Protein AF-A0A9Q4IP01-F1 (afdb_monomer_lite)

Sequence (142 aa):
MNIYLQKDSVEIGSTDRNGEFMFSRDQITISDTIVFSHVGYFPLKCTLSELQHLGYKVVLHEHPQLLHEVVVSGERPPFFLEWTSLSPLPKPLYSFGGFLHAGKIYVVAGDETLVRMVTDKHRRSTSLLSFTMTACMRWEEL

InterPro domains:
  IPR015915 Kelch-type beta-propeller [SSF117281] (82-133)

Radius of gyration: 25.12 Å; chains: 1; bounding box: 56×41×65 Å

pLDDT: mean 76.69, std 18.14, range [33.5, 96.12]

Foldseek 3Di:
DWKAWPPPRHTQWDADPVQEIDGDPVVADQPIWMWDDDPQWDIDIDGPVVCVVVVVKDKTWGDDDPDDPPPPDDDDDDPPDDDDDDDDDPDDADPWDWDDDPNDIDIDGDDDPPQPDDDDPDDDDDRDPIDMRMHGYDDDDD

Secondary structure (DSSP, 8-state):
-EEEETTT--EEEE--TTSEE---GGG--TTPEEEEE-TTBPPEEEEHHHHHHTTTEEEEEB----PPP---------------PPPPPSS---S-EEEEETTEEEEE------------TTS--------EEEEEEPPPP-

Organism: Bacteroides fragilis (NCBI:txid817)

Structure (mmCIF, N/CA/C/O backbone):
data_AF-A0A9Q4IP01-F1
#
_entry.id   AF-A0A9Q4IP01-F1
#
loop_
_atom_site.group_PDB
_atom_site.id
_atom_site.type_symbol
_atom_site.label_atom_id
_atom_site.label_alt_id
_atom_site.label_comp_id
_atom_site.label_asym_id
_atom_site.label_entity_id
_atom_site.label_seq_id
_atom_site.pdbx_PDB_ins_code
_atom_site.Cartn_x
_atom_site.Cartn_y
_atom_site.Cartn_z
_atom_site.occupancy
_atom_site.B_iso_or_equiv
_atom_site.auth_seq_id
_atom_site.auth_comp_id
_atom_site.auth_asym_id
_atom_site.auth_atom_id
_atom_site.pdbx_PDB_model_num
ATOM 1 N N . MET A 1 1 ? -0.725 -7.839 8.598 1.00 89.56 1 MET A N 1
ATOM 2 C CA . MET A 1 1 ? -1.408 -6.608 9.046 1.00 89.56 1 MET A CA 1
ATOM 3 C C . MET A 1 1 ? -1.324 -6.557 10.555 1.00 89.56 1 MET A C 1
ATOM 5 O O . MET A 1 1 ? -1.556 -7.585 11.179 1.00 89.56 1 MET A O 1
ATOM 9 N N . ASN A 1 2 ? -0.994 -5.398 11.112 1.00 93.44 2 ASN A N 1
ATOM 10 C CA . ASN A 1 2 ? -0.902 -5.191 12.555 1.00 93.44 2 ASN A CA 1
ATOM 11 C C . ASN A 1 2 ? -2.204 -4.572 13.061 1.00 93.44 2 ASN A C 1
ATOM 13 O O . ASN A 1 2 ? -2.825 -3.776 12.349 1.00 93.44 2 ASN A O 1
ATOM 17 N N . ILE A 1 3 ? -2.604 -4.942 14.276 1.00 94.25 3 ILE A N 1
ATOM 18 C CA . ILE A 1 3 ? -3.863 -4.529 14.891 1.00 94.25 3 ILE A CA 1
ATOM 19 C C . ILE A 1 3 ? -3.568 -4.019 16.299 1.00 94.25 3 ILE A C 1
ATOM 21 O O . ILE A 1 3 ? -3.014 -4.741 17.128 1.00 94.25 3 ILE A O 1
ATOM 25 N N . TYR A 1 4 ? -3.930 -2.771 16.578 1.00 94.19 4 TYR A N 1
ATOM 26 C CA . TYR A 1 4 ? -3.630 -2.129 17.858 1.00 94.19 4 TYR A CA 1
ATOM 27 C C . TYR A 1 4 ? -4.695 -1.112 18.257 1.00 94.19 4 TYR A C 1
ATOM 29 O O . TYR A 1 4 ? -5.474 -0.638 17.427 1.00 94.19 4 TYR A O 1
ATOM 37 N N . LEU A 1 5 ? -4.728 -0.757 19.539 1.00 93.31 5 LEU A N 1
ATOM 38 C CA . LEU A 1 5 ? -5.627 0.266 20.065 1.00 93.31 5 LEU A CA 1
ATOM 39 C C . LEU A 1 5 ? -5.038 1.665 19.886 1.00 93.31 5 LEU A C 1
ATOM 41 O O . LEU A 1 5 ? -3.868 1.909 20.164 1.00 93.31 5 LEU A O 1
ATOM 45 N N . GLN A 1 6 ? -5.854 2.629 19.458 1.00 93.00 6 GLN A N 1
ATOM 46 C CA . GLN A 1 6 ? -5.368 3.988 19.201 1.00 93.00 6 GLN A CA 1
ATOM 47 C C . GLN A 1 6 ? -4.915 4.729 20.473 1.00 93.00 6 GLN A C 1
ATOM 49 O O . GLN A 1 6 ? -4.040 5.587 20.388 1.00 93.00 6 GLN A O 1
ATOM 54 N N . LYS A 1 7 ? -5.523 4.442 21.631 1.00 88.88 7 LYS A N 1
ATOM 55 C CA . LYS A 1 7 ? -5.317 5.206 22.876 1.00 88.88 7 LYS A CA 1
ATOM 56 C C . LYS A 1 7 ? -3.900 5.076 23.447 1.00 88.88 7 LYS A C 1
ATOM 58 O O . LYS A 1 7 ? -3.362 6.046 23.965 1.00 88.88 7 LYS A O 1
ATOM 63 N N . ASP A 1 8 ? -3.315 3.889 23.339 1.00 87.25 8 ASP A N 1
ATOM 64 C CA . ASP A 1 8 ? -2.059 3.486 23.980 1.00 87.25 8 ASP A CA 1
ATOM 65 C C . ASP A 1 8 ? -1.118 2.743 23.020 1.00 87.25 8 ASP A C 1
ATOM 67 O O . ASP A 1 8 ? 0.002 2.405 23.393 1.00 87.25 8 ASP A O 1
ATOM 71 N N . SER A 1 9 ? -1.536 2.531 21.767 1.00 88.69 9 SER A N 1
ATOM 72 C CA . SER A 1 9 ? -0.806 1.734 20.774 1.00 88.69 9 SER A CA 1
ATOM 73 C C . SER A 1 9 ? -0.527 0.299 21.230 1.00 88.69 9 SER A C 1
ATOM 75 O O . SER A 1 9 ? 0.402 -0.329 20.726 1.00 88.69 9 SER A O 1
ATOM 77 N N . VAL A 1 10 ? -1.330 -0.230 22.163 1.00 90.06 10 VAL A N 1
ATOM 78 C CA . VAL A 1 10 ? -1.225 -1.623 22.602 1.00 90.06 10 VAL A CA 1
ATOM 79 C C . VAL A 1 10 ? -1.606 -2.531 21.443 1.00 90.06 10 VAL A C 1
ATOM 81 O O . VAL A 1 10 ? -2.701 -2.426 20.884 1.00 90.06 10 VAL A O 1
ATOM 84 N N . GLU A 1 11 ? -0.681 -3.413 21.075 1.00 89.69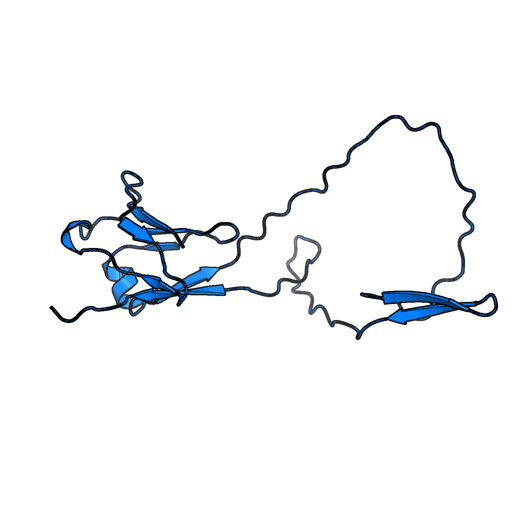 11 GLU A N 1
ATOM 85 C CA . GLU A 1 11 ? -0.913 -4.440 20.070 1.00 89.69 11 GLU A CA 1
ATOM 86 C C . GLU A 1 11 ? -1.871 -5.494 20.628 1.00 89.69 11 GLU A C 1
ATOM 88 O O . GLU A 1 11 ? -1.640 -6.064 21.693 1.00 89.69 11 GLU A O 1
ATOM 93 N N . ILE A 1 12 ? -2.954 -5.735 19.894 1.00 91.31 12 ILE A N 1
ATOM 94 C CA . ILE A 1 12 ? -4.000 -6.701 20.255 1.00 91.31 12 ILE A CA 1
ATOM 95 C C . ILE A 1 12 ? -4.016 -7.906 19.310 1.00 91.31 12 ILE A C 1
ATOM 97 O O . ILE A 1 12 ? -4.689 -8.897 19.583 1.00 91.31 12 ILE A O 1
ATOM 101 N N . GLY A 1 13 ? -3.275 -7.840 18.198 1.00 89.88 13 GLY A N 1
ATOM 102 C CA . GLY A 1 13 ? -3.102 -8.970 17.297 1.00 89.88 13 GLY A CA 1
ATOM 103 C C . GLY A 1 13 ? -2.479 -8.611 15.952 1.00 89.88 13 GLY A C 1
ATOM 104 O O . GLY A 1 13 ? -2.189 -7.456 15.637 1.00 89.88 13 GLY A O 1
ATOM 105 N N . SER A 1 14 ? -2.322 -9.635 15.121 1.00 91.62 14 SER A N 1
ATOM 106 C CA . SER A 1 14 ? -1.889 -9.513 13.732 1.00 91.62 14 SER A CA 1
ATOM 107 C C . SER A 1 14 ? -2.623 -10.529 12.856 1.00 91.62 14 SER A C 1
ATOM 109 O O . SER A 1 14 ? -3.207 -11.489 13.358 1.00 91.62 14 SER A O 1
ATOM 111 N N . THR A 1 15 ? -2.636 -10.297 11.544 1.00 91.50 15 THR A N 1
ATOM 112 C CA . THR A 1 15 ? -3.201 -11.260 10.586 1.00 91.50 15 THR A CA 1
ATOM 113 C C . THR A 1 15 ? -2.225 -12.382 10.266 1.00 91.50 15 THR A C 1
ATOM 115 O O . THR A 1 15 ? -1.040 -12.122 10.040 1.00 91.50 15 THR A O 1
ATOM 118 N N . ASP A 1 16 ? -2.743 -13.595 10.120 1.00 89.94 16 ASP A N 1
ATOM 119 C CA . ASP A 1 16 ? -1.988 -14.753 9.655 1.00 89.94 16 ASP A CA 1
ATOM 120 C C . ASP A 1 16 ? -1.740 -14.743 8.127 1.00 89.94 16 ASP A C 1
ATOM 122 O O . ASP A 1 16 ? -2.016 -13.768 7.420 1.00 89.94 16 ASP A O 1
ATOM 126 N N . ARG A 1 17 ? -1.189 -15.849 7.602 1.00 88.19 17 ARG A N 1
ATOM 127 C CA . ARG A 1 17 ? -0.874 -16.013 6.168 1.00 88.19 17 ARG A CA 1
ATOM 128 C C . ARG A 1 17 ? -2.113 -16.130 5.276 1.00 88.19 17 ARG A C 1
ATOM 130 O O . ARG A 1 17 ? -1.995 -15.927 4.073 1.00 88.19 17 ARG A O 1
ATOM 137 N N . ASN A 1 18 ? -3.260 -16.471 5.853 1.00 86.12 18 ASN A N 1
ATOM 138 C CA . ASN A 1 18 ? -4.537 -16.583 5.158 1.00 86.12 18 ASN A CA 1
ATOM 139 C C . ASN A 1 18 ? -5.315 -15.257 5.192 1.00 86.12 18 ASN A C 1
ATOM 141 O O . ASN A 1 18 ? -6.353 -15.148 4.547 1.00 86.12 18 ASN A O 1
ATOM 145 N N . GLY A 1 19 ? -4.804 -14.246 5.906 1.00 85.81 19 GLY A N 1
ATOM 146 C CA . GLY A 1 19 ? -5.491 -12.976 6.123 1.00 85.81 19 GLY A CA 1
ATOM 147 C C . GLY A 1 19 ? -6.496 -13.030 7.272 1.00 85.81 19 GLY A C 1
ATOM 148 O O . GLY A 1 19 ? -7.305 -12.119 7.410 1.00 85.81 19 GLY A O 1
ATOM 149 N N . GLU A 1 20 ? -6.453 -14.059 8.112 1.00 90.12 20 GLU A N 1
ATOM 150 C CA . GLU A 1 20 ? -7.348 -14.181 9.257 1.00 90.12 20 GLU A CA 1
ATOM 151 C C . GLU A 1 20 ? -6.749 -13.493 10.489 1.00 90.12 20 GLU A C 1
ATOM 153 O O . GLU A 1 20 ? -5.533 -13.514 10.694 1.00 90.12 20 GLU A O 1
ATOM 158 N N . PHE A 1 21 ? -7.585 -12.883 11.328 1.00 91.19 21 PHE A N 1
ATOM 159 C CA . PHE A 1 21 ? -7.171 -12.305 12.610 1.00 91.19 21 PHE A CA 1
ATOM 160 C C . PHE A 1 21 ? -8.128 -12.662 13.746 1.00 91.19 21 PHE A C 1
ATOM 162 O O . PHE A 1 21 ? -9.305 -12.952 13.535 1.00 91.19 21 PHE A O 1
ATOM 169 N N . MET A 1 22 ? -7.614 -12.600 14.974 1.00 88.31 22 MET A N 1
ATOM 170 C CA . MET A 1 22 ? -8.378 -12.815 16.198 1.00 88.31 22 MET A CA 1
ATOM 171 C C . MET A 1 22 ? -7.814 -11.935 17.315 1.00 88.31 22 MET A C 1
ATOM 173 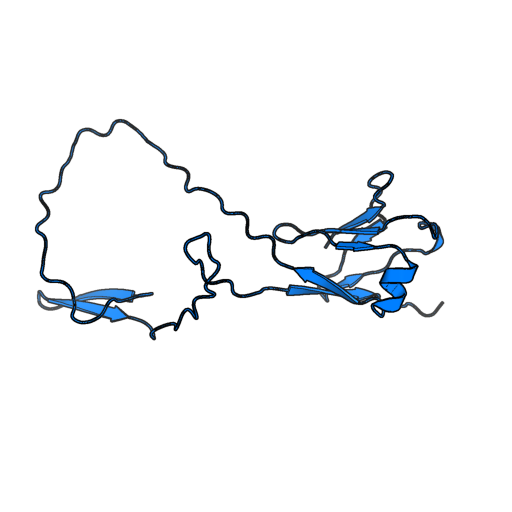O O . MET A 1 22 ? -6.602 -11.755 17.413 1.00 88.31 22 MET A O 1
ATOM 177 N N . PHE A 1 23 ? -8.692 -11.394 18.153 1.00 85.38 23 PHE A N 1
ATOM 178 C CA . PHE A 1 23 ? -8.333 -10.691 19.383 1.00 85.38 23 PHE A CA 1
ATOM 179 C C . PHE A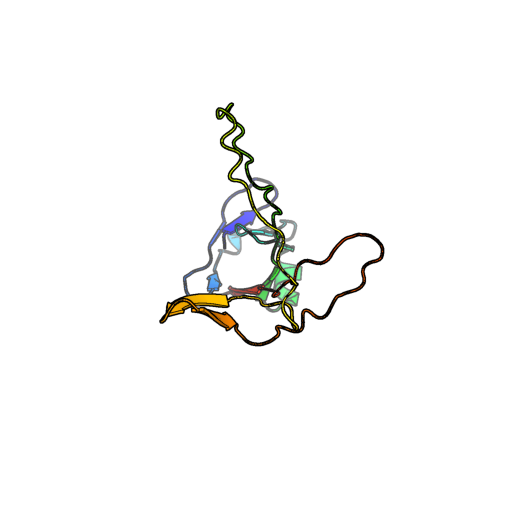 1 23 ? -9.428 -10.914 20.429 1.00 85.38 23 PHE A C 1
ATOM 181 O O . PHE A 1 23 ? -10.608 -11.049 20.090 1.00 85.38 23 PHE A O 1
ATOM 188 N N . SER A 1 24 ? -9.048 -10.964 21.704 1.00 81.44 24 SER A N 1
ATOM 189 C CA . SER A 1 24 ? -9.999 -11.189 22.795 1.00 81.44 24 SER A CA 1
ATOM 190 C C . SER A 1 24 ? -10.852 -9.947 23.032 1.00 81.44 24 SER A C 1
ATOM 192 O O . SER A 1 24 ? -10.334 -8.835 23.131 1.00 81.44 24 SER A O 1
ATOM 194 N N . ARG A 1 25 ? -12.169 -10.134 23.189 1.00 75.25 25 ARG A N 1
ATOM 195 C CA . ARG A 1 25 ? -13.105 -9.031 23.471 1.00 75.25 25 ARG A CA 1
ATOM 196 C C . ARG A 1 25 ? -12.761 -8.292 24.768 1.00 75.25 25 ARG A C 1
ATOM 198 O O . ARG A 1 25 ? -12.966 -7.088 24.841 1.00 75.25 25 ARG A O 1
ATOM 205 N N . ASP A 1 26 ? -12.174 -8.985 25.736 1.00 80.25 26 ASP A N 1
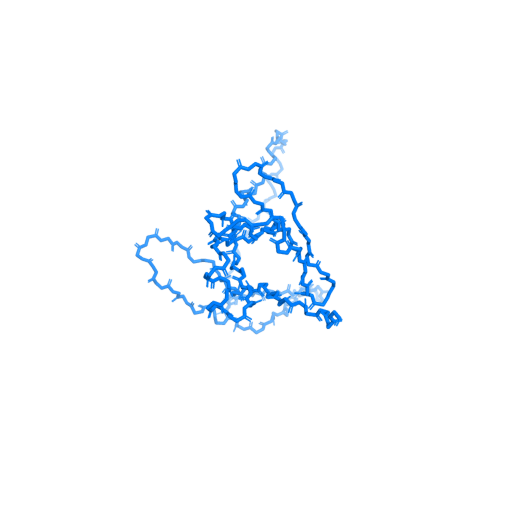ATOM 206 C CA . ASP A 1 26 ? -11.790 -8.423 27.037 1.00 80.25 26 ASP A CA 1
ATOM 207 C C . ASP A 1 26 ? -10.704 -7.341 26.935 1.00 80.25 26 ASP A C 1
ATOM 209 O O . ASP A 1 26 ? -10.523 -6.550 27.857 1.00 80.25 26 ASP A O 1
ATOM 213 N N . GLN A 1 27 ? -9.986 -7.284 25.809 1.00 76.38 27 GLN A N 1
ATOM 214 C CA . GLN A 1 27 ? -8.939 -6.293 25.560 1.00 76.38 27 GLN A CA 1
ATOM 215 C C . GLN A 1 27 ? -9.493 -4.974 25.001 1.00 76.38 27 GLN A C 1
ATOM 217 O O . GLN A 1 27 ? -8.746 -4.004 24.896 1.00 76.38 27 GLN A O 1
ATOM 222 N N . ILE A 1 28 ? -10.779 -4.920 24.626 1.00 83.19 28 ILE A N 1
ATOM 223 C CA . ILE A 1 28 ? -11.352 -3.813 23.851 1.00 83.19 28 ILE A CA 1
ATOM 224 C C . ILE A 1 28 ? -12.630 -3.299 24.503 1.00 83.19 28 ILE A C 1
ATOM 226 O O . ILE A 1 28 ? -13.608 -4.022 24.689 1.00 83.19 28 ILE A O 1
ATOM 230 N N . THR A 1 29 ? -12.656 -2.001 24.780 1.00 83.88 29 THR A N 1
ATOM 231 C CA . THR A 1 29 ? -13.860 -1.298 25.230 1.00 83.88 29 THR A CA 1
ATOM 232 C C . THR A 1 29 ? -14.669 -0.813 24.026 1.00 83.88 29 THR A C 1
ATOM 234 O O . THR A 1 29 ? -14.123 -0.538 22.964 1.00 83.88 29 THR A O 1
ATOM 237 N N . ILE A 1 30 ? -15.985 -0.641 24.178 1.00 79.38 30 ILE A N 1
ATOM 238 C CA . ILE A 1 30 ? -16.882 -0.192 23.091 1.00 79.38 30 ILE A CA 1
ATOM 239 C C . ILE A 1 30 ? -16.465 1.174 22.509 1.00 79.38 30 ILE A C 1
ATOM 241 O O . ILE A 1 30 ? -16.663 1.423 21.323 1.00 79.38 30 ILE A O 1
ATOM 245 N N . SER A 1 31 ? -15.875 2.046 23.330 1.00 84.19 31 SER A N 1
ATOM 246 C CA . SER A 1 31 ? -15.375 3.365 22.925 1.00 84.19 31 SER A CA 1
ATOM 247 C C . SER A 1 31 ? -13.969 3.345 22.322 1.00 84.19 31 SER A C 1
ATOM 249 O O . SER A 1 31 ? -13.481 4.396 21.912 1.00 84.19 31 SER A O 1
ATOM 251 N N . ASP A 1 32 ? -13.282 2.200 22.331 1.00 89.44 32 ASP A N 1
ATOM 252 C CA . ASP A 1 32 ? -11.920 2.115 21.821 1.00 89.44 32 ASP A CA 1
ATOM 253 C C . ASP A 1 32 ? -11.918 2.126 20.286 1.00 89.44 32 ASP A C 1
ATOM 255 O O . ASP A 1 32 ? -12.721 1.460 19.625 1.00 89.44 32 ASP A O 1
ATOM 259 N N . THR A 1 33 ? -10.965 2.862 19.716 1.00 94.19 33 THR A N 1
ATOM 260 C CA . THR A 1 33 ? -10.690 2.832 18.279 1.00 94.19 33 THR A CA 1
ATOM 261 C C . THR A 1 33 ? -9.619 1.790 17.989 1.00 94.19 33 THR A C 1
ATOM 263 O O . THR A 1 33 ? -8.483 1.907 18.458 1.00 94.19 33 THR A O 1
ATOM 266 N N . ILE A 1 34 ? -9.979 0.798 17.182 1.00 94.50 34 ILE A N 1
ATOM 267 C CA . ILE A 1 34 ? -9.088 -0.231 16.657 1.00 94.50 34 ILE A CA 1
ATOM 268 C C . ILE A 1 34 ? -8.422 0.316 15.397 1.00 94.50 34 ILE A C 1
ATOM 270 O O . ILE A 1 34 ? -9.081 0.906 14.535 1.00 94.50 34 ILE A O 1
ATOM 274 N N . VAL A 1 35 ? -7.113 0.121 15.283 1.00 96.06 35 VAL A N 1
ATOM 275 C CA . VAL A 1 35 ? -6.326 0.529 14.125 1.00 96.06 35 VAL A CA 1
ATOM 276 C C . VAL A 1 35 ? -5.745 -0.697 13.443 1.00 96.06 35 VAL A C 1
ATOM 278 O O . VAL A 1 35 ? -5.027 -1.483 14.055 1.00 96.06 35 VAL A O 1
ATOM 281 N N . PHE A 1 36 ? -6.028 -0.815 12.152 1.00 96.06 36 PHE A N 1
ATOM 282 C CA . PHE A 1 36 ? -5.478 -1.820 11.258 1.00 96.06 36 PHE A CA 1
ATOM 283 C C . PHE A 1 36 ? -4.439 -1.165 10.356 1.00 96.06 36 PHE A C 1
ATOM 285 O O . PHE A 1 36 ? -4.768 -0.241 9.609 1.00 96.06 36 PHE A O 1
ATOM 292 N N . SER A 1 37 ? -3.187 -1.620 10.412 1.00 94.44 37 SER A N 1
ATOM 293 C CA . SER A 1 37 ? -2.097 -1.017 9.642 1.00 94.44 37 SER A CA 1
ATOM 294 C C . SER A 1 37 ? -1.222 -2.041 8.927 1.00 94.44 37 SER A C 1
ATOM 296 O O . SER A 1 37 ? -1.037 -3.185 9.354 1.00 94.44 37 SER A O 1
ATOM 298 N N . HIS A 1 38 ? -0.671 -1.615 7.796 1.00 92.50 38 HIS A N 1
ATOM 299 C CA . HIS A 1 38 ? 0.336 -2.354 7.055 1.00 92.50 38 HIS A CA 1
ATOM 300 C C . HIS A 1 38 ? 1.184 -1.384 6.241 1.00 92.50 38 HIS A C 1
ATOM 302 O O . HIS A 1 38 ? 0.678 -0.384 5.731 1.00 92.50 38 HIS A O 1
ATOM 308 N N . VAL A 1 39 ? 2.475 -1.685 6.107 1.00 88.94 39 VAL A N 1
ATOM 309 C CA . VAL A 1 39 ? 3.397 -0.875 5.305 1.00 88.94 39 VAL A CA 1
ATOM 310 C C . VAL A 1 39 ? 2.891 -0.802 3.862 1.00 88.94 39 VAL A C 1
ATOM 312 O O . VAL A 1 39 ? 2.504 -1.818 3.286 1.00 88.94 39 VAL A O 1
ATOM 315 N N . GLY A 1 40 ? 2.871 0.404 3.294 1.00 86.19 40 GLY A N 1
ATOM 316 C CA . GLY A 1 40 ? 2.374 0.650 1.937 1.00 86.19 40 GLY A CA 1
ATOM 317 C C . GLY A 1 40 ? 0.852 0.780 1.812 1.00 86.19 40 GLY A C 1
ATOM 318 O O . GLY A 1 40 ? 0.362 0.901 0.698 1.00 86.19 40 GLY A O 1
ATOM 319 N N . TYR A 1 41 ? 0.096 0.787 2.916 1.00 91.00 41 TYR A N 1
ATOM 320 C CA . TYR A 1 41 ? -1.363 0.954 2.915 1.00 91.00 41 TYR A CA 1
ATOM 321 C C . TYR A 1 41 ? -1.806 2.060 3.879 1.00 91.00 41 TYR A C 1
ATOM 323 O O . TYR A 1 41 ? -1.152 2.328 4.889 1.00 91.00 41 TYR A O 1
ATOM 331 N N . PHE A 1 42 ? -2.941 2.698 3.586 1.00 92.69 42 PHE A N 1
ATOM 332 C CA . PHE A 1 42 ? -3.588 3.607 4.526 1.00 92.69 42 PHE A CA 1
ATOM 333 C C . PHE A 1 42 ? -4.156 2.809 5.706 1.00 92.69 42 PHE A C 1
ATOM 335 O O . PHE A 1 42 ? -4.831 1.800 5.482 1.00 92.69 42 PHE A O 1
ATOM 342 N N . PRO A 1 43 ? -3.922 3.241 6.957 1.00 94.44 43 PRO A N 1
ATOM 343 C CA . PRO A 1 43 ? -4.478 2.553 8.108 1.00 94.44 43 PRO A CA 1
ATOM 344 C C . PRO A 1 43 ? -5.996 2.745 8.171 1.00 94.44 43 PRO A C 1
ATOM 346 O O . PRO A 1 43 ? -6.490 3.866 8.023 1.00 94.44 43 PRO A O 1
ATOM 349 N N . LEU A 1 44 ? -6.730 1.668 8.449 1.00 95.25 44 LEU A N 1
ATOM 350 C CA . LEU A 1 44 ? -8.154 1.740 8.769 1.00 95.25 44 LEU A CA 1
ATOM 351 C C . LEU A 1 44 ? -8.310 1.953 10.273 1.00 95.25 44 LEU A C 1
ATOM 353 O O . LEU A 1 44 ? -7.697 1.248 11.073 1.00 95.25 44 LEU A O 1
ATOM 357 N N . LYS A 1 45 ? -9.150 2.916 10.648 1.00 96.12 45 LYS A N 1
ATOM 358 C CA . LYS A 1 45 ? -9.540 3.168 12.034 1.00 96.12 45 LYS A CA 1
ATOM 359 C C . LYS A 1 45 ? -11.032 2.933 12.162 1.00 96.12 45 LYS A C 1
ATOM 361 O O . LYS A 1 45 ? -11.790 3.520 11.394 1.00 96.12 45 LYS A O 1
ATOM 366 N N . CYS A 1 46 ? -11.435 2.101 13.109 1.00 93.62 46 CYS A N 1
ATOM 367 C CA . CYS A 1 46 ? -12.843 1.829 13.357 1.00 93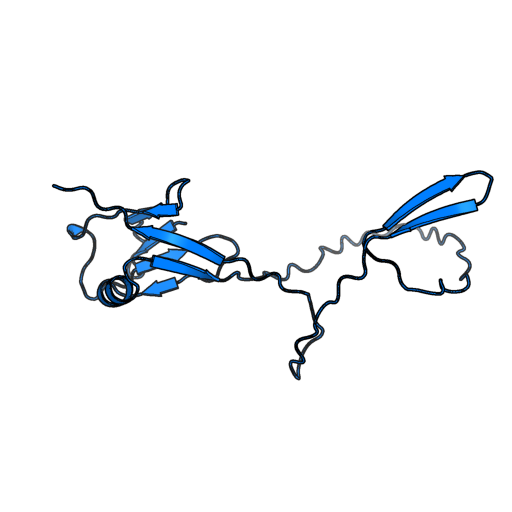.62 46 CYS A CA 1
ATOM 368 C C . CYS A 1 46 ? -13.086 1.401 14.806 1.00 93.62 46 CYS A C 1
ATOM 370 O O . CYS A 1 46 ? -12.204 0.866 15.475 1.00 93.62 46 CYS A O 1
ATOM 372 N N . THR A 1 47 ? -14.304 1.603 15.284 1.00 93.31 47 THR A N 1
ATOM 373 C CA . THR A 1 47 ? -14.794 1.030 16.542 1.00 93.31 47 THR A CA 1
ATOM 374 C C . THR A 1 47 ? -15.184 -0.439 16.359 1.00 93.31 47 THR A C 1
ATOM 376 O O . THR A 1 47 ? -15.351 -0.926 15.237 1.00 93.31 47 THR A O 1
ATOM 379 N N . LEU A 1 48 ? -15.401 -1.160 17.464 1.00 90.06 48 LEU A N 1
ATOM 380 C CA . LEU A 1 48 ? -15.900 -2.540 17.407 1.00 90.06 48 LEU A CA 1
ATOM 381 C C . LEU A 1 48 ? -17.276 -2.640 16.716 1.00 90.06 48 LEU A C 1
ATOM 383 O O . LEU A 1 48 ? -17.525 -3.602 15.991 1.00 90.06 48 LEU A O 1
ATOM 387 N N . SER A 1 49 ? -18.151 -1.644 16.901 1.00 90.88 49 SER A N 1
ATOM 388 C CA . SER A 1 49 ? -19.474 -1.608 16.256 1.00 90.88 49 SER A CA 1
ATOM 389 C C . SER A 1 49 ? -19.373 -1.426 14.741 1.00 90.88 49 SER A C 1
ATOM 391 O O . SER A 1 49 ? -20.125 -2.037 13.986 1.00 90.88 49 SER A O 1
ATOM 393 N N . GLU A 1 50 ? -18.447 -0.591 14.278 1.00 92.81 50 GLU A N 1
ATOM 394 C CA . GLU A 1 50 ? -18.219 -0.392 12.844 1.00 92.81 50 GLU A CA 1
ATOM 395 C C . GLU A 1 50 ? -17.625 -1.651 12.210 1.00 92.81 50 GLU A C 1
ATOM 397 O O . GLU A 1 50 ? -18.076 -2.078 11.149 1.00 92.81 50 GLU A O 1
ATOM 402 N N . LEU A 1 51 ? -16.684 -2.308 12.895 1.00 91.31 51 LEU A N 1
ATOM 403 C CA . LEU A 1 51 ? -16.124 -3.583 12.447 1.00 91.31 51 LEU A CA 1
ATOM 404 C C . LEU A 1 51 ? -17.205 -4.672 12.319 1.00 91.31 51 LEU A C 1
ATOM 406 O O . LEU A 1 51 ? -17.193 -5.449 11.364 1.00 91.31 51 LEU A O 1
ATOM 410 N N . GLN A 1 52 ? -18.178 -4.690 13.235 1.00 90.44 52 GLN A N 1
ATOM 411 C CA . GLN A 1 52 ? -19.358 -5.555 13.154 1.00 90.44 52 GLN A CA 1
ATOM 412 C C . GLN A 1 52 ? -20.220 -5.265 11.923 1.00 90.44 52 GLN A C 1
ATOM 414 O O . GLN A 1 52 ? -20.643 -6.195 11.239 1.00 90.44 52 GLN A O 1
ATOM 419 N N . HIS A 1 53 ? -20.471 -3.991 11.615 1.00 92.31 53 HIS A N 1
ATOM 420 C CA . HIS A 1 53 ? -21.230 -3.598 10.421 1.00 92.31 53 HIS A CA 1
ATOM 421 C C . HIS A 1 53 ? -20.513 -3.951 9.115 1.00 92.31 53 HIS A C 1
ATOM 423 O O . HIS A 1 53 ? -21.169 -4.240 8.117 1.00 92.31 53 HIS A O 1
ATOM 429 N N . LEU A 1 54 ? -19.181 -4.003 9.132 1.00 89.31 54 LEU A N 1
ATOM 430 C CA . LEU A 1 54 ? -18.367 -4.489 8.017 1.00 89.31 54 LEU A CA 1
ATOM 431 C C . LEU A 1 54 ? -18.353 -6.025 7.899 1.00 89.31 54 LEU A C 1
ATOM 433 O O . LEU A 1 54 ? -17.637 -6.567 7.058 1.00 89.31 54 LEU A O 1
ATOM 437 N N . GLY A 1 55 ? -19.103 -6.745 8.741 1.00 91.06 55 GLY A N 1
ATOM 438 C CA . GLY A 1 55 ? -19.090 -8.207 8.776 1.00 91.06 55 GLY A CA 1
ATOM 439 C C . GLY A 1 55 ? -17.725 -8.765 9.171 1.00 91.06 55 GLY A C 1
ATOM 440 O O . GLY A 1 55 ? -17.345 -9.831 8.700 1.00 91.06 55 GLY A O 1
ATOM 441 N N . TYR A 1 56 ? -16.970 -8.017 9.984 1.00 91.50 56 TYR A N 1
ATOM 442 C CA . TYR A 1 56 ? -15.603 -8.340 10.396 1.00 91.50 56 TYR A CA 1
ATOM 443 C C . TYR A 1 56 ? -14.599 -8.481 9.245 1.00 91.50 56 TYR A C 1
ATOM 445 O O . TYR A 1 56 ? -13.538 -9.087 9.401 1.00 91.50 56 TYR A O 1
ATOM 453 N N . LYS A 1 57 ? -14.915 -7.880 8.095 1.00 92.94 57 LYS A N 1
ATOM 454 C CA . LYS A 1 57 ? -14.039 -7.820 6.933 1.00 92.94 57 LYS A CA 1
ATOM 455 C C . LYS A 1 57 ? -13.356 -6.459 6.860 1.00 92.94 57 LYS A C 1
ATOM 457 O O . LYS A 1 57 ? -14.007 -5.426 6.731 1.00 92.94 57 LYS A O 1
ATOM 462 N N . VAL A 1 58 ? -12.031 -6.468 6.891 1.00 93.50 58 VAL A N 1
ATOM 463 C CA . VAL A 1 58 ? -11.192 -5.271 6.791 1.00 93.50 58 VAL A CA 1
ATOM 464 C C . VAL A 1 58 ? -10.554 -5.235 5.413 1.00 93.50 58 VAL A C 1
ATOM 466 O O . VAL A 1 58 ? -9.972 -6.224 4.974 1.00 93.50 58 VAL A O 1
ATOM 469 N N . VAL A 1 59 ? -10.651 -4.095 4.731 1.00 92.25 59 VAL A N 1
ATOM 470 C CA . VAL A 1 59 ? -9.977 -3.853 3.453 1.00 92.25 59 VAL A CA 1
ATOM 471 C C . VAL A 1 59 ? -9.128 -2.597 3.589 1.00 92.25 59 VAL A C 1
ATOM 473 O O . VAL A 1 59 ? -9.651 -1.528 3.899 1.00 92.25 59 VAL A O 1
ATOM 476 N N . LEU A 1 60 ? -7.821 -2.727 3.369 1.00 91.50 60 LEU A N 1
ATOM 477 C CA . LEU A 1 60 ? -6.906 -1.593 3.311 1.00 91.50 60 LEU A CA 1
ATOM 478 C C . LEU A 1 60 ? -6.629 -1.211 1.860 1.00 91.50 60 LEU A C 1
ATOM 480 O O . LEU A 1 60 ? -6.466 -2.073 0.990 1.00 91.50 60 LEU A O 1
ATOM 484 N N . HIS A 1 61 ? -6.523 0.093 1.627 1.00 88.12 61 HIS A N 1
ATOM 485 C CA . HIS A 1 61 ? -6.192 0.667 0.328 1.00 88.12 61 HIS A CA 1
ATOM 486 C C . HIS A 1 61 ? -4.736 1.106 0.295 1.00 88.12 61 HIS A C 1
ATOM 488 O O . HIS A 1 61 ? -4.217 1.632 1.281 1.00 88.12 61 HIS A O 1
ATOM 494 N N . GLU A 1 62 ? -4.084 0.874 -0.838 1.00 84.94 62 GLU A N 1
ATOM 495 C CA . GLU A 1 62 ? -2.688 1.229 -1.043 1.00 84.94 62 GLU A CA 1
ATOM 496 C C . GLU A 1 62 ? -2.436 2.721 -0.774 1.00 84.94 62 GLU A C 1
ATOM 498 O O . GLU A 1 62 ? -3.198 3.597 -1.191 1.00 84.94 62 GLU A O 1
ATOM 503 N N . HIS A 1 63 ? -1.346 2.999 -0.063 1.00 85.00 63 HIS A N 1
ATOM 504 C CA . HIS A 1 63 ? -0.805 4.331 0.148 1.00 85.00 63 HIS A CA 1
ATOM 505 C C . HIS A 1 63 ? 0.483 4.458 -0.674 1.00 85.00 63 HIS A C 1
ATOM 507 O O . HIS A 1 63 ? 1.565 4.162 -0.153 1.00 85.00 63 HIS A O 1
ATOM 513 N N . PRO A 1 64 ? 0.392 4.867 -1.954 1.00 73.69 64 PRO A N 1
ATOM 514 C CA . PRO A 1 64 ? 1.559 4.992 -2.813 1.00 73.69 64 PRO A CA 1
ATOM 515 C C . PRO A 1 64 ? 2.477 6.086 -2.262 1.00 73.69 64 PRO A C 1
ATOM 517 O O . PRO A 1 64 ? 2.199 7.282 -2.371 1.00 73.69 64 PRO A O 1
ATOM 520 N N . GLN A 1 65 ? 3.582 5.675 -1.646 1.00 65.94 65 GLN A N 1
ATOM 521 C CA . GLN A 1 65 ? 4.629 6.592 -1.218 1.00 65.94 65 GLN A CA 1
ATOM 522 C C . GLN A 1 65 ? 5.497 6.910 -2.428 1.00 65.94 65 GLN A C 1
ATOM 524 O O . GLN A 1 65 ? 6.279 6.081 -2.892 1.00 65.94 65 GLN A O 1
ATOM 529 N N . LEU A 1 66 ? 5.340 8.122 -2.955 1.00 65.06 66 LEU A N 1
ATOM 530 C CA . LEU A 1 66 ? 6.142 8.614 -4.067 1.00 65.06 66 LEU A CA 1
ATOM 531 C C . LEU A 1 66 ? 7.541 8.972 -3.544 1.00 65.06 66 LEU A C 1
ATOM 533 O O . LEU A 1 66 ? 7.842 10.121 -3.211 1.00 65.06 66 LEU A O 1
ATOM 537 N N . LEU A 1 67 ? 8.381 7.950 -3.397 1.00 64.69 67 LEU A N 1
ATOM 538 C CA . LEU A 1 67 ? 9.788 8.120 -3.067 1.00 64.69 67 LEU A CA 1
ATOM 539 C C . LEU A 1 67 ? 10.455 8.811 -4.253 1.00 64.69 67 LEU A C 1
ATOM 541 O O . LEU A 1 67 ? 10.452 8.298 -5.371 1.00 64.69 67 LEU A O 1
ATOM 545 N N . HIS A 1 68 ? 10.979 10.010 -4.014 1.00 52.88 68 HIS A N 1
ATOM 546 C CA . HIS A 1 68 ? 11.778 10.691 -5.019 1.00 52.88 68 HIS A CA 1
ATOM 547 C C . HIS A 1 68 ? 13.048 9.871 -5.230 1.00 52.88 68 HIS A C 1
ATOM 549 O O . HIS A 1 68 ? 13.663 9.422 -4.260 1.00 52.88 68 HIS A O 1
ATOM 555 N N . GLU A 1 69 ? 13.416 9.661 -6.492 1.00 62.59 69 GLU A N 1
ATOM 556 C CA . GLU A 1 69 ? 14.685 9.035 -6.843 1.00 62.59 69 GLU A CA 1
ATOM 557 C C . GLU A 1 69 ? 15.814 9.740 -6.084 1.00 62.59 69 GLU A C 1
ATOM 559 O O . GLU A 1 69 ? 15.922 10.970 -6.097 1.00 62.59 69 GLU A O 1
ATOM 564 N N . VAL A 1 70 ? 16.632 8.963 -5.373 1.00 66.38 70 VAL A N 1
ATOM 565 C CA . VAL A 1 70 ? 17.803 9.508 -4.691 1.00 66.38 70 VAL A CA 1
ATOM 566 C C . VAL A 1 70 ? 18.815 9.859 -5.772 1.00 66.38 70 VAL A C 1
ATOM 568 O O . VAL A 1 70 ? 19.533 8.999 -6.277 1.00 66.38 70 VAL A O 1
ATOM 571 N N . VAL A 1 71 ? 18.864 11.136 -6.142 1.00 62.97 71 VAL A N 1
ATOM 572 C CA . VAL A 1 71 ? 19.882 11.643 -7.058 1.00 62.97 71 VAL A CA 1
ATOM 573 C C . VAL A 1 71 ? 21.201 11.711 -6.295 1.00 62.97 71 VAL A C 1
ATOM 575 O O . VAL A 1 71 ? 21.473 12.660 -5.563 1.00 62.97 71 VAL A O 1
ATOM 578 N N . VAL A 1 72 ? 22.033 10.683 -6.454 1.00 63.28 72 VAL A N 1
ATOM 579 C CA . VAL A 1 72 ? 23.423 10.718 -5.992 1.00 63.28 72 VAL A CA 1
ATOM 580 C C . VAL A 1 72 ? 24.224 11.547 -6.994 1.00 63.28 72 VAL A C 1
ATOM 582 O O . VAL A 1 72 ? 24.669 11.045 -8.026 1.00 63.28 72 VAL A O 1
ATOM 585 N N . SER A 1 73 ? 24.392 12.838 -6.714 1.00 64.69 73 SER A N 1
ATOM 586 C CA . SER A 1 73 ? 25.279 13.709 -7.484 1.00 64.69 73 SER A CA 1
ATOM 587 C C . SER A 1 73 ? 26.703 13.637 -6.930 1.00 64.69 73 SER A C 1
ATOM 589 O O . SER A 1 73 ? 26.938 13.981 -5.773 1.00 64.69 73 SER A O 1
ATOM 591 N N . GLY A 1 74 ? 27.654 13.224 -7.765 1.00 64.81 74 GLY A N 1
ATOM 592 C CA . GLY A 1 74 ? 29.088 13.387 -7.529 1.00 64.81 74 GLY A CA 1
ATOM 593 C C . GLY A 1 74 ? 29.718 14.110 -8.715 1.00 64.81 74 GLY A C 1
ATOM 594 O O . GLY A 1 74 ? 29.255 13.944 -9.846 1.00 64.81 74 GLY A O 1
ATOM 595 N N . GLU A 1 75 ? 30.759 14.907 -8.475 1.00 64.56 75 GLU A N 1
ATOM 596 C CA . GLU A 1 75 ? 31.535 15.534 -9.548 1.00 64.56 75 GLU A CA 1
ATOM 597 C C . GLU A 1 75 ? 32.264 14.446 -10.346 1.00 64.56 75 GLU A C 1
ATOM 599 O O . GLU A 1 75 ? 33.314 13.939 -9.954 1.00 64.56 75 GLU A O 1
ATOM 604 N N . ARG A 1 76 ? 31.668 14.031 -11.466 1.00 56.56 76 ARG A N 1
ATOM 605 C CA . ARG A 1 76 ? 32.345 13.221 -12.478 1.00 56.56 76 ARG A CA 1
ATOM 606 C C . ARG A 1 76 ? 33.023 14.174 -13.462 1.00 56.56 76 ARG A C 1
ATOM 608 O O . ARG A 1 76 ? 32.367 15.121 -13.899 1.00 56.56 76 ARG A O 1
ATOM 615 N N . PRO A 1 77 ? 34.286 13.935 -13.860 1.00 64.12 77 PRO A N 1
ATOM 616 C CA . PRO A 1 77 ? 34.854 14.652 -14.993 1.00 64.12 77 PRO A CA 1
ATOM 617 C C . PRO A 1 77 ? 33.930 14.456 -16.208 1.00 64.12 77 PRO A C 1
ATOM 619 O O . PRO A 1 77 ? 33.412 13.349 -16.398 1.00 64.12 77 PRO A O 1
ATOM 622 N N . PRO A 1 78 ? 33.668 15.505 -17.004 1.00 60.19 78 PRO A N 1
ATOM 623 C CA . PRO A 1 78 ? 32.721 15.430 -18.103 1.00 60.19 78 PRO A CA 1
ATOM 624 C C . PRO A 1 78 ? 33.257 14.492 -19.185 1.00 60.19 78 PRO A C 1
ATOM 626 O O . PRO A 1 78 ? 34.053 14.890 -20.029 1.00 60.19 78 PRO A O 1
ATOM 629 N N . PHE A 1 79 ? 32.809 13.239 -19.189 1.00 63.66 79 PHE A N 1
ATOM 630 C CA . PHE A 1 79 ? 32.830 12.431 -20.399 1.00 63.66 79 PHE A CA 1
ATOM 631 C C . PHE A 1 79 ? 31.483 12.653 -21.089 1.00 63.66 79 PHE A C 1
ATOM 633 O O . PHE A 1 79 ? 30.503 11.944 -20.879 1.00 63.66 79 PHE A O 1
ATOM 640 N N . PHE A 1 80 ? 31.396 13.715 -21.882 1.00 63.06 80 PHE A N 1
ATOM 641 C CA . PHE A 1 80 ? 30.308 13.816 -22.841 1.00 63.06 80 PHE A CA 1
ATOM 642 C C . PHE A 1 80 ? 30.646 12.847 -23.968 1.00 63.06 80 PHE A C 1
ATOM 644 O O . PHE A 1 80 ? 31.499 13.129 -24.803 1.00 63.06 80 PHE A O 1
ATOM 651 N N . LEU A 1 81 ? 30.025 11.668 -23.956 1.00 67.06 81 LEU A N 1
ATOM 652 C CA . LEU A 1 81 ? 29.951 10.875 -25.174 1.00 67.06 81 LEU A CA 1
ATOM 653 C C . LEU A 1 81 ? 29.191 11.724 -26.191 1.00 67.06 81 LEU A C 1
ATOM 655 O O . LEU A 1 81 ? 28.071 12.167 -25.917 1.00 67.06 81 LEU A O 1
ATOM 659 N N . GLU A 1 82 ? 29.811 11.980 -27.338 1.00 76.12 82 GLU A N 1
ATOM 660 C CA . GLU A 1 82 ? 29.095 12.551 -28.467 1.00 76.12 82 GLU A CA 1
ATOM 661 C C . GLU A 1 82 ? 27.963 11.589 -28.824 1.00 76.12 82 GLU A C 1
ATOM 663 O O . GLU A 1 82 ? 28.185 10.425 -29.162 1.00 76.12 82 GLU A O 1
ATOM 668 N N . TRP A 1 83 ? 26.730 12.059 -28.687 1.00 78.12 83 TRP A N 1
ATOM 669 C CA . TRP A 1 83 ? 25.552 11.324 -29.107 1.00 78.12 83 TRP A CA 1
ATOM 670 C C . TRP A 1 83 ? 24.943 12.051 -30.294 1.00 78.12 83 TRP A C 1
ATOM 672 O O . TRP A 1 83 ? 24.940 13.281 -30.374 1.00 78.12 83 TRP A O 1
ATOM 682 N N . THR A 1 84 ? 24.419 11.281 -31.235 1.00 82.81 84 THR A N 1
ATOM 683 C CA . THR A 1 84 ? 23.689 11.822 -32.376 1.00 82.81 84 THR A CA 1
ATOM 684 C C . THR A 1 84 ? 22.219 11.494 -32.200 1.00 82.81 84 THR A C 1
ATOM 686 O O . THR A 1 84 ? 21.857 10.346 -31.943 1.00 82.81 84 THR A O 1
ATOM 689 N N . SER A 1 85 ? 21.363 12.503 -32.337 1.00 83.12 85 SER A N 1
ATOM 690 C CA . SER A 1 85 ? 19.922 12.283 -32.382 1.00 83.12 85 SER A CA 1
ATOM 691 C C . SER A 1 85 ? 19.559 11.552 -33.672 1.00 83.12 85 SER A C 1
ATOM 693 O O . SER A 1 85 ? 19.907 12.007 -34.762 1.00 83.12 85 SER A O 1
ATOM 695 N N . LEU A 1 86 ? 18.866 10.421 -33.552 1.00 84.69 86 LEU A N 1
ATOM 696 C CA . LEU A 1 86 ? 18.308 9.687 -34.686 1.00 84.69 86 LEU A CA 1
ATOM 697 C C . LEU A 1 86 ? 16.821 10.012 -34.850 1.00 84.69 86 LEU A C 1
ATOM 699 O O . LEU A 1 86 ? 16.173 10.539 -33.945 1.00 84.69 86 LEU A O 1
ATOM 703 N N . SER A 1 87 ? 16.266 9.671 -36.013 1.00 86.00 87 SER A N 1
ATOM 704 C CA . SER A 1 87 ? 14.825 9.767 -36.244 1.00 86.00 87 SER A CA 1
ATOM 705 C C . SER A 1 87 ? 14.050 8.926 -35.218 1.00 86.00 87 SER A C 1
ATOM 707 O O . SER A 1 87 ? 14.452 7.787 -34.955 1.00 86.00 87 SER A O 1
ATOM 709 N N . PRO A 1 88 ? 12.928 9.431 -34.679 1.00 82.56 88 PRO A N 1
ATOM 710 C CA . PRO A 1 88 ? 12.098 8.665 -33.758 1.00 82.56 88 PRO A CA 1
ATOM 711 C C . PRO A 1 88 ? 11.535 7.410 -34.436 1.00 82.56 88 PRO A C 1
ATOM 713 O O . PRO A 1 88 ? 11.325 7.379 -35.651 1.00 82.56 88 PRO A O 1
ATOM 716 N N . LEU A 1 89 ? 11.257 6.377 -33.640 1.00 82.81 89 LEU A N 1
ATOM 717 C CA . LEU A 1 89 ? 10.535 5.203 -34.125 1.00 82.81 89 LEU A CA 1
ATOM 718 C C . LEU A 1 89 ? 9.093 5.585 -34.509 1.00 82.81 89 LEU A C 1
ATOM 720 O O . LEU A 1 89 ? 8.514 6.472 -33.878 1.00 82.81 89 LEU A O 1
ATOM 724 N N . PRO A 1 90 ? 8.468 4.888 -35.479 1.00 83.06 90 PRO A N 1
ATOM 725 C CA . PRO A 1 90 ? 7.082 5.155 -35.878 1.00 83.06 90 PRO A CA 1
ATOM 726 C C . PRO A 1 90 ? 6.065 5.036 -34.735 1.00 83.06 90 PRO A C 1
ATOM 728 O O . PRO A 1 90 ? 4.992 5.632 -34.800 1.00 83.06 90 PRO A O 1
ATOM 731 N N . LYS A 1 91 ? 6.393 4.250 -33.703 1.00 80.31 91 LYS A N 1
ATOM 732 C CA . LYS A 1 91 ? 5.598 4.075 -32.489 1.00 80.31 91 LYS A CA 1
ATOM 733 C C . LYS A 1 91 ? 6.496 4.142 -31.249 1.00 80.31 91 LYS A C 1
ATOM 735 O O . LYS A 1 91 ? 7.597 3.585 -31.291 1.00 80.31 91 LYS A O 1
ATOM 740 N N . PRO A 1 92 ? 6.044 4.775 -30.153 1.00 76.25 92 PRO A N 1
ATOM 741 C CA . PRO A 1 92 ? 6.726 4.682 -28.868 1.00 76.25 92 PRO A CA 1
ATOM 742 C C . PRO A 1 92 ? 6.678 3.237 -28.356 1.00 76.25 92 PRO A C 1
ATOM 744 O O . PRO A 1 92 ? 5.666 2.556 -28.508 1.00 76.25 92 PRO A O 1
ATOM 747 N N . LEU A 1 93 ? 7.776 2.771 -27.763 1.00 78.12 93 LEU A N 1
ATOM 748 C CA . LEU A 1 93 ? 7.902 1.415 -27.230 1.00 78.12 93 LEU A CA 1
ATOM 749 C C . LEU A 1 93 ? 7.998 1.453 -25.701 1.00 78.12 93 LEU A C 1
ATOM 751 O O . LEU A 1 93 ? 8.695 2.300 -25.143 1.00 78.12 93 LEU A O 1
ATOM 755 N N . TYR A 1 94 ? 7.345 0.498 -25.042 1.00 75.88 94 TYR A N 1
ATOM 756 C CA . TYR A 1 94 ? 7.365 0.306 -23.590 1.00 75.88 94 TYR A CA 1
ATOM 757 C C . TYR A 1 94 ? 7.717 -1.151 -23.276 1.00 75.88 94 TYR A C 1
ATOM 759 O O . TYR A 1 94 ? 7.477 -2.032 -24.103 1.00 75.88 94 TYR A O 1
ATOM 767 N N . SER A 1 95 ? 8.306 -1.401 -22.102 1.00 76.69 95 SER A N 1
ATOM 768 C CA . SER A 1 95 ? 8.682 -2.753 -21.648 1.00 76.69 95 SER A CA 1
ATOM 769 C C . SER A 1 95 ? 9.416 -3.567 -22.725 1.00 76.69 95 SER A C 1
ATOM 771 O O . SER A 1 95 ? 9.041 -4.697 -23.030 1.00 76.69 95 SER A O 1
ATOM 773 N N . PHE A 1 96 ? 10.419 -2.957 -23.364 1.00 84.62 96 PHE A N 1
ATOM 774 C CA . PHE A 1 96 ? 11.094 -3.539 -24.520 1.00 84.62 96 PHE A CA 1
ATOM 775 C C . PHE A 1 96 ? 12.389 -4.268 -24.146 1.00 84.62 96 PHE A C 1
ATOM 777 O O . PHE A 1 96 ? 13.108 -3.872 -23.232 1.00 84.62 96 PHE A O 1
ATOM 784 N N . GLY A 1 97 ? 12.708 -5.311 -24.910 1.00 85.62 97 GLY A N 1
ATOM 785 C CA . GLY A 1 97 ? 14.024 -5.942 -24.959 1.00 85.62 97 GLY A CA 1
ATOM 786 C C . GLY A 1 97 ? 14.673 -5.694 -26.318 1.00 85.62 97 GLY A C 1
ATOM 787 O O . GLY A 1 97 ? 13.978 -5.585 -27.328 1.00 85.62 97 GLY A O 1
ATOM 788 N N . GLY A 1 98 ? 16.001 -5.598 -26.366 1.00 89.75 98 GLY A N 1
ATOM 789 C CA . GLY A 1 98 ? 16.719 -5.382 -27.620 1.00 89.75 98 GLY A CA 1
ATOM 790 C C . GLY A 1 98 ? 17.979 -6.226 -27.745 1.00 89.75 98 GLY A C 1
ATOM 791 O O . GLY A 1 98 ? 18.602 -6.577 -26.746 1.00 89.75 98 GLY A O 1
ATOM 792 N N . PHE A 1 99 ? 18.352 -6.549 -28.981 1.00 90.81 99 PHE A N 1
ATOM 793 C CA . PHE A 1 99 ? 19.593 -7.252 -29.292 1.00 90.81 99 PHE A CA 1
ATOM 794 C C . PHE A 1 99 ? 20.209 -6.757 -30.603 1.00 90.81 99 PHE A C 1
ATOM 796 O O . PHE A 1 99 ? 19.521 -6.251 -31.492 1.00 90.81 99 PHE A O 1
ATOM 803 N N . LEU A 1 100 ? 21.528 -6.910 -30.721 1.00 94.38 100 LEU A N 1
ATOM 804 C CA . LEU A 1 100 ? 22.276 -6.592 -31.933 1.00 94.38 100 LEU A CA 1
ATOM 805 C C . LEU A 1 100 ? 22.435 -7.859 -32.777 1.00 94.38 100 LEU A C 1
ATOM 807 O O . LEU A 1 100 ? 22.950 -8.866 -32.295 1.00 94.38 100 LEU A O 1
ATOM 811 N N . HIS A 1 101 ? 22.041 -7.806 -34.046 1.00 90.44 101 HIS A N 1
ATOM 812 C CA . HIS A 1 101 ? 22.281 -8.899 -34.982 1.00 90.44 101 HIS A CA 1
ATOM 813 C C . HIS A 1 101 ? 22.542 -8.369 -36.393 1.00 90.44 101 HIS A C 1
ATOM 815 O O . HIS A 1 101 ? 21.810 -7.515 -36.890 1.00 90.44 101 HIS A O 1
ATOM 821 N N . ALA A 1 102 ? 23.603 -8.864 -37.038 1.00 93.56 102 ALA A N 1
ATOM 822 C CA . ALA A 1 102 ? 23.999 -8.474 -38.396 1.00 93.56 102 ALA A CA 1
ATOM 823 C C . ALA A 1 102 ? 24.069 -6.943 -38.616 1.00 93.56 102 ALA A C 1
ATOM 825 O O . ALA A 1 102 ? 23.581 -6.422 -39.618 1.00 93.56 102 ALA A O 1
ATOM 826 N N . GLY A 1 103 ? 24.631 -6.210 -37.647 1.00 91.75 103 GLY A N 1
ATOM 827 C CA . GLY A 1 103 ? 24.768 -4.748 -37.713 1.00 91.75 103 GLY A CA 1
ATOM 828 C C . GLY A 1 103 ? 23.457 -3.969 -37.560 1.00 91.75 103 GLY A C 1
ATOM 829 O O . GLY A 1 103 ? 23.442 -2.761 -37.775 1.00 91.75 103 GLY A O 1
ATOM 830 N N . LYS A 1 104 ? 22.359 -4.636 -37.191 1.00 90.75 104 LYS A N 1
ATOM 831 C CA . LYS A 1 104 ? 21.052 -4.019 -36.947 1.00 90.75 104 LYS A CA 1
ATOM 832 C C . LYS A 1 104 ? 20.636 -4.206 -35.494 1.00 90.75 104 LYS A C 1
ATOM 834 O O . LYS A 1 104 ? 20.882 -5.255 -34.897 1.00 90.75 104 LYS A O 1
ATOM 839 N N . ILE A 1 105 ? 19.991 -3.182 -34.945 1.00 90.12 105 ILE A N 1
ATOM 840 C CA . ILE A 1 105 ? 19.369 -3.229 -33.623 1.00 90.12 105 ILE A CA 1
ATOM 841 C C . ILE A 1 105 ? 17.945 -3.750 -33.808 1.00 90.12 105 ILE A C 1
ATOM 843 O O . ILE A 1 105 ? 17.154 -3.152 -34.536 1.00 90.12 105 ILE A O 1
ATOM 847 N N . TYR A 1 106 ? 17.629 -4.859 -33.151 1.00 88.81 106 TYR A N 1
ATOM 848 C CA . TYR A 1 106 ? 16.280 -5.402 -33.073 1.00 88.81 106 TYR A CA 1
ATOM 849 C C . TYR A 1 106 ? 15.705 -5.057 -31.712 1.00 88.81 106 TYR A C 1
ATOM 851 O O . TYR A 1 106 ? 16.365 -5.260 -30.696 1.00 88.81 106 TYR A O 1
ATOM 859 N N . VAL A 1 107 ? 14.481 -4.539 -31.700 1.00 87.12 107 VAL A N 1
ATOM 860 C CA . VAL A 1 107 ? 13.763 -4.188 -30.476 1.00 87.12 107 VAL A CA 1
ATOM 861 C C . VAL A 1 107 ? 12.414 -4.890 -30.504 1.00 87.12 107 VAL A C 1
ATOM 863 O O . VAL A 1 107 ? 11.668 -4.760 -31.473 1.00 87.12 107 VAL A O 1
ATOM 866 N N . VAL A 1 108 ? 12.116 -5.643 -29.450 1.00 83.81 108 VAL A N 1
ATOM 867 C CA . VAL A 1 108 ? 10.829 -6.302 -29.228 1.00 83.81 108 VAL A CA 1
ATOM 868 C C . VAL A 1 108 ? 10.174 -5.618 -28.041 1.00 83.81 108 VAL A C 1
ATOM 870 O O . VAL A 1 108 ? 10.736 -5.610 -26.949 1.00 83.81 108 VAL A O 1
ATOM 873 N N . ALA A 1 109 ? 9.013 -5.014 -28.263 1.00 80.88 109 ALA A N 1
ATOM 874 C CA . ALA A 1 109 ? 8.234 -4.358 -27.223 1.00 80.88 109 ALA A CA 1
ATOM 875 C C . ALA A 1 109 ? 7.002 -5.188 -26.867 1.00 80.88 109 ALA A C 1
ATOM 877 O O . ALA A 1 109 ? 6.480 -5.917 -27.714 1.00 80.88 109 ALA A O 1
ATOM 878 N N . GLY A 1 110 ? 6.560 -5.058 -25.618 1.00 70.62 110 GLY A N 1
ATOM 879 C CA . GLY A 1 110 ? 5.280 -5.596 -25.179 1.00 70.62 110 GLY A CA 1
ATOM 880 C C . GLY A 1 110 ? 4.096 -4.830 -25.771 1.00 70.62 110 GLY A C 1
ATOM 881 O O . GLY A 1 110 ? 4.239 -3.843 -26.495 1.00 70.62 110 GLY A O 1
ATOM 882 N N . ASP A 1 111 ? 2.909 -5.309 -25.447 1.00 68.81 111 ASP A N 1
ATOM 883 C CA . ASP A 1 111 ? 1.624 -4.738 -25.807 1.00 68.81 111 ASP A CA 1
ATOM 884 C C . ASP A 1 111 ? 1.440 -3.315 -25.252 1.00 68.81 111 ASP A C 1
ATOM 886 O O . ASP A 1 111 ? 1.890 -2.973 -24.153 1.00 68.81 111 ASP A O 1
ATOM 890 N N . GLU A 1 112 ? 0.776 -2.469 -26.053 1.00 56.81 112 GLU A N 1
ATOM 891 C CA . GLU A 1 112 ? 0.372 -1.120 -25.657 1.00 56.81 112 GLU A CA 1
ATOM 892 C C . GLU A 1 112 ? -0.533 -1.237 -24.427 1.00 56.81 112 GLU A C 1
ATOM 894 O O . GLU A 1 112 ? -1.722 -1.548 -24.516 1.00 56.81 112 GLU A O 1
ATOM 899 N N . THR A 1 113 ? 0.026 -0.992 -23.247 1.00 50.22 113 THR A N 1
ATOM 900 C CA . THR A 1 113 ? -0.772 -0.877 -22.034 1.00 50.22 113 THR A CA 1
ATOM 901 C C . THR A 1 113 ? -1.522 0.447 -22.132 1.00 50.22 113 THR A C 1
ATOM 903 O O . THR A 1 113 ? -0.951 1.520 -21.946 1.00 50.22 113 THR A O 1
ATOM 906 N N . LEU A 1 114 ? -2.813 0.381 -22.474 1.00 45.34 114 LEU A N 1
ATOM 907 C CA . LEU A 1 114 ? -3.735 1.515 -22.414 1.00 45.34 114 LEU A CA 1
ATOM 908 C C . LEU A 1 114 ? -3.832 1.988 -20.960 1.00 45.34 114 LEU A C 1
ATOM 910 O O . LEU A 1 114 ? -4.684 1.547 -20.187 1.00 45.34 114 LEU A O 1
ATOM 914 N N . VAL A 1 115 ? -2.950 2.907 -20.573 1.00 47.66 115 VAL A N 1
ATOM 915 C CA . VAL A 1 115 ? -3.086 3.641 -19.319 1.00 47.66 115 VAL A CA 1
ATOM 916 C C . VAL A 1 115 ? -4.290 4.562 -19.487 1.00 47.66 115 VAL A C 1
ATOM 918 O O . VAL A 1 115 ? -4.199 5.640 -20.076 1.00 47.66 115 VAL A O 1
ATOM 921 N N . ARG A 1 116 ? -5.459 4.119 -19.013 1.00 37.22 116 ARG A N 1
ATOM 922 C CA . ARG A 1 116 ? -6.667 4.946 -18.982 1.00 37.22 116 ARG A CA 1
ATOM 923 C C . ARG A 1 116 ? -6.390 6.127 -18.053 1.00 37.22 116 ARG A C 1
ATOM 925 O O . ARG A 1 116 ? -6.368 5.972 -16.835 1.00 37.22 116 ARG A O 1
ATOM 932 N N . MET A 1 117 ? -6.129 7.297 -18.630 1.00 35.97 117 MET A N 1
ATOM 933 C CA . MET A 1 117 ? -5.860 8.501 -17.851 1.00 35.97 117 MET A CA 1
ATOM 934 C C . MET A 1 117 ? -7.126 8.907 -17.096 1.00 35.97 117 MET A C 1
ATOM 936 O O . MET A 1 117 ? -8.138 9.256 -17.703 1.00 35.97 117 MET A O 1
ATOM 940 N N . VAL A 1 118 ? -7.075 8.871 -15.766 1.00 40.53 118 VAL A N 1
ATOM 941 C CA . VAL A 1 118 ? -8.024 9.620 -14.941 1.00 40.53 118 VAL A CA 1
ATOM 942 C C . VAL A 1 118 ? -7.581 11.076 -15.018 1.00 40.53 118 VAL A C 1
ATOM 944 O O . VAL A 1 118 ? -6.526 11.441 -14.502 1.00 40.53 118 VAL A O 1
ATOM 947 N N . THR A 1 119 ? -8.348 11.902 -15.726 1.00 36.94 119 THR A N 1
ATOM 948 C CA . THR A 1 119 ? -8.169 13.355 -15.711 1.00 36.94 119 THR A CA 1
ATOM 949 C C . THR A 1 119 ? -8.565 13.883 -14.342 1.00 36.94 119 THR A C 1
ATOM 951 O O . THR A 1 119 ? -9.743 14.125 -14.086 1.00 36.94 119 THR A O 1
ATOM 954 N N . ASP A 1 120 ? -7.576 14.073 -13.477 1.00 42.44 120 ASP A N 1
ATOM 955 C CA . ASP A 1 120 ? -7.687 14.965 -12.332 1.00 42.44 120 ASP A CA 1
ATOM 956 C C . ASP A 1 120 ? -7.052 16.311 -12.703 1.00 42.44 120 ASP A C 1
ATOM 958 O O . ASP A 1 120 ? -5.997 16.370 -13.340 1.00 42.44 120 ASP A O 1
ATOM 962 N N . LYS A 1 121 ? -7.710 17.416 -12.348 1.00 39.88 121 LYS A N 1
ATOM 963 C CA . LYS A 1 121 ? -7.417 18.767 -12.861 1.00 39.88 121 LYS A CA 1
ATOM 964 C C . LYS A 1 121 ? -6.058 19.323 -12.406 1.00 39.88 121 LYS A C 1
ATOM 966 O O . LYS A 1 121 ? -5.738 20.452 -12.763 1.00 39.88 121 LYS A O 1
ATOM 971 N N . HIS A 1 122 ? -5.282 18.577 -11.613 1.00 44.44 122 HIS A N 1
ATOM 972 C CA . HIS A 1 122 ? -4.112 19.102 -10.908 1.00 44.44 122 HIS A CA 1
ATOM 973 C C . HIS A 1 122 ? -2.815 18.279 -10.944 1.00 44.44 122 HIS A C 1
ATOM 975 O O . HIS A 1 122 ? -1.843 18.769 -10.372 1.00 44.44 122 HIS A O 1
ATOM 981 N N . ARG A 1 123 ? -2.693 17.100 -11.585 1.00 38.44 123 ARG A N 1
ATOM 982 C CA . ARG A 1 123 ? -1.376 16.411 -11.621 1.00 38.44 123 ARG A CA 1
ATOM 983 C C . ARG A 1 123 ? -1.233 15.294 -12.663 1.00 38.44 123 ARG A C 1
ATOM 985 O O . ARG A 1 123 ? -2.180 14.576 -12.956 1.00 38.44 123 ARG A O 1
ATOM 992 N N . ARG A 1 124 ? -0.013 15.173 -13.213 1.00 37.75 124 ARG A N 1
ATOM 993 C CA . ARG A 1 124 ? 0.406 14.183 -14.225 1.00 37.75 124 ARG A CA 1
ATOM 994 C C . ARG A 1 124 ? 0.304 12.752 -13.683 1.00 37.75 124 ARG A C 1
ATOM 996 O O . ARG A 1 124 ? 0.780 12.471 -12.588 1.00 37.75 124 ARG A O 1
ATOM 1003 N N . SER A 1 125 ? -0.312 11.891 -14.491 1.00 33.50 125 SER A N 1
ATOM 1004 C CA . SER A 1 125 ? -0.741 10.526 -14.187 1.00 33.50 125 SER A CA 1
ATOM 1005 C C . SER A 1 125 ? 0.398 9.535 -13.936 1.00 33.50 125 SER A C 1
ATOM 1007 O O . SER A 1 125 ? 1.345 9.449 -14.713 1.00 33.50 125 SER A O 1
ATOM 1009 N N . THR A 1 126 ? 0.231 8.706 -12.906 1.00 37.53 126 THR A N 1
ATOM 1010 C CA . THR A 1 126 ? 0.879 7.395 -12.757 1.00 37.53 126 THR A CA 1
ATOM 1011 C C . THR A 1 126 ? -0.238 6.350 -12.747 1.00 37.53 126 THR A C 1
ATOM 1013 O O . THR A 1 126 ? -1.273 6.559 -12.114 1.00 37.53 126 THR A O 1
ATOM 1016 N N . SER A 1 127 ? -0.079 5.262 -13.498 1.00 39.34 127 SER A N 1
ATOM 1017 C CA . SER A 1 127 ? -1.017 4.136 -13.510 1.00 39.34 127 SER A CA 1
ATOM 1018 C C . SER A 1 127 ? -1.097 3.513 -12.115 1.00 39.34 127 SER A C 1
ATOM 1020 O O . SER A 1 127 ? -0.101 2.968 -11.644 1.00 39.34 127 SER A O 1
ATOM 1022 N N . LEU A 1 128 ? -2.257 3.573 -11.461 1.00 38.69 128 LEU A N 1
ATOM 1023 C CA . LEU A 1 128 ? -2.497 2.849 -10.213 1.00 38.69 128 LEU A CA 1
ATOM 1024 C C . LEU A 1 128 ? -3.235 1.548 -10.534 1.00 38.69 128 LEU A C 1
ATOM 1026 O O . LEU A 1 128 ? -4.434 1.551 -10.809 1.00 38.69 128 LEU A O 1
ATOM 1030 N N . LEU A 1 129 ? -2.506 0.432 -10.504 1.00 41.59 129 LEU A N 1
ATOM 1031 C CA . LEU A 1 129 ? -3.106 -0.848 -10.139 1.00 41.59 129 LEU A CA 1
ATOM 1032 C C . LEU A 1 129 ? -3.594 -0.673 -8.700 1.00 41.59 129 LEU A C 1
ATOM 1034 O O . LEU A 1 129 ? -2.793 -0.377 -7.825 1.00 41.59 129 LEU A O 1
ATOM 1038 N N . SER A 1 130 ? -4.898 -0.767 -8.450 1.00 42.84 130 SER A N 1
ATOM 1039 C CA . SER A 1 130 ? -5.402 -0.689 -7.081 1.00 42.84 130 SER A CA 1
ATOM 1040 C C . SER A 1 130 ? -5.183 -2.037 -6.405 1.00 42.84 130 SER A C 1
ATOM 1042 O O . SER A 1 130 ? -5.948 -2.975 -6.643 1.00 42.84 130 SER A O 1
ATOM 1044 N N . PHE A 1 131 ? -4.150 -2.149 -5.576 1.00 54.59 131 PHE A N 1
ATOM 1045 C CA . PHE A 1 131 ? -3.976 -3.309 -4.713 1.00 54.59 131 PHE A CA 1
ATOM 1046 C C . PHE A 1 131 ? -4.750 -3.094 -3.409 1.00 54.59 131 PHE A C 1
ATOM 1048 O O . PHE A 1 131 ? -4.641 -2.060 -2.749 1.00 54.59 131 PHE A O 1
ATOM 1055 N N . THR A 1 132 ? -5.581 -4.069 -3.050 1.00 73.25 132 THR A N 1
ATOM 1056 C CA . THR A 1 132 ? -6.321 -4.079 -1.785 1.00 73.25 132 THR A CA 1
ATOM 1057 C C . THR A 1 132 ? -5.864 -5.254 -0.949 1.00 73.25 132 THR A C 1
ATOM 1059 O O . THR A 1 132 ? -5.872 -6.388 -1.432 1.00 73.25 132 THR A O 1
ATOM 1062 N N . MET A 1 133 ? -5.533 -5.006 0.313 1.00 78.25 133 MET A N 1
ATOM 1063 C CA . MET A 1 133 ? -5.276 -6.078 1.267 1.00 78.25 133 MET A CA 1
ATOM 1064 C C . MET A 1 133 ? -6.553 -6.336 2.062 1.00 78.25 133 MET A C 1
ATOM 1066 O O . MET A 1 133 ? -7.123 -5.402 2.620 1.00 78.25 133 MET A O 1
ATOM 1070 N N . THR A 1 134 ? -7.011 -7.587 2.088 1.00 80.75 134 THR A N 1
ATOM 1071 C CA . THR A 1 134 ? -8.234 -7.989 2.796 1.00 80.75 134 THR A CA 1
ATOM 1072 C C . THR A 1 134 ? -7.887 -8.903 3.956 1.00 80.75 134 THR A C 1
ATOM 1074 O O . THR A 1 134 ? -7.029 -9.770 3.811 1.00 80.75 134 THR A O 1
ATOM 1077 N N . ALA A 1 135 ? -8.577 -8.724 5.075 1.00 77.88 135 ALA A N 1
ATOM 1078 C CA . ALA A 1 135 ? -8.492 -9.603 6.223 1.00 77.88 135 ALA A CA 1
ATOM 1079 C C . ALA A 1 135 ? -9.882 -9.888 6.803 1.00 77.88 135 ALA A C 1
ATOM 1081 O O . ALA A 1 135 ? -10.762 -9.024 6.742 1.00 77.88 135 ALA A O 1
ATOM 1082 N N . CYS A 1 136 ? -10.075 -11.081 7.360 1.00 82.56 136 CYS A N 1
ATOM 1083 C CA . CYS A 1 136 ? -11.326 -11.507 7.983 1.00 82.56 136 CYS A CA 1
ATOM 1084 C C . CYS A 1 136 ? -11.081 -11.971 9.421 1.00 82.56 136 CYS A C 1
ATOM 1086 O O . CYS A 1 136 ? -9.968 -12.344 9.785 1.00 82.56 136 CYS A O 1
ATOM 1088 N N . MET A 1 137 ? -12.104 -11.888 10.266 1.00 81.31 137 MET A N 1
ATOM 1089 C CA . MET A 1 137 ? -12.006 -12.402 11.627 1.00 81.31 137 MET A CA 1
ATOM 1090 C C . MET A 1 137 ? -12.300 -13.901 11.657 1.00 81.31 137 MET A C 1
ATOM 1092 O O . MET A 1 137 ? -13.338 -14.340 11.153 1.00 81.31 137 MET A O 1
ATOM 1096 N N . ARG A 1 138 ? -11.433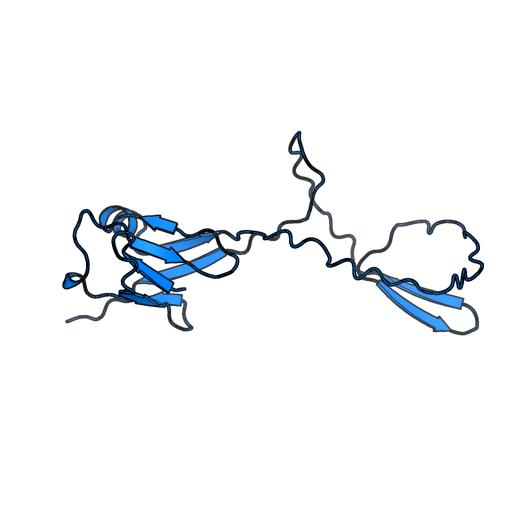 -14.659 12.333 1.00 79.62 138 ARG A N 1
ATOM 1097 C CA . ARG A 1 138 ? -11.658 -16.071 12.643 1.00 79.62 138 ARG A CA 1
ATOM 1098 C C . ARG A 1 138 ? -12.403 -16.200 13.970 1.00 79.62 138 ARG A C 1
ATOM 1100 O O . ARG A 1 138 ? -12.015 -15.596 14.969 1.00 79.62 138 ARG A O 1
ATOM 1107 N N . TRP A 1 139 ? -13.448 -17.021 13.977 1.00 62.19 139 TRP A N 1
ATOM 1108 C CA . TRP A 1 139 ? -14.153 -17.438 15.188 1.00 62.19 139 TRP A CA 1
ATOM 1109 C C . TRP A 1 139 ? -13.607 -18.791 15.649 1.00 62.19 139 TRP A C 1
ATOM 1111 O O . TRP A 1 139 ? -13.486 -19.705 14.835 1.00 62.19 139 TRP A O 1
ATOM 1121 N N . GLU A 1 140 ? -13.296 -18.932 16.935 1.00 49.94 140 GLU A N 1
ATOM 1122 C CA . GLU A 1 140 ? -13.222 -20.245 17.581 1.00 49.94 140 GLU A CA 1
ATOM 1123 C C . GLU A 1 140 ? -14.508 -20.434 18.388 1.00 49.94 140 GLU A C 1
ATOM 1125 O O . GLU A 1 140 ? -14.887 -19.567 19.177 1.00 49.94 140 GLU A O 1
ATOM 1130 N N . GLU A 1 141 ? -15.222 -21.529 18.118 1.00 40.91 141 GLU A N 1
ATOM 1131 C CA . GLU A 1 141 ? -16.307 -21.994 18.980 1.00 40.91 141 GLU A CA 1
ATOM 1132 C C . GLU A 1 141 ? -15.697 -22.296 20.356 1.00 40.91 141 GLU A C 1
ATOM 1134 O O . GLU A 1 141 ? -14.792 -23.126 20.462 1.00 40.91 141 GLU A O 1
ATOM 1139 N N . LEU A 1 142 ? -16.141 -21.553 21.375 1.00 35.38 142 LEU A N 1
ATOM 1140 C CA . LEU A 1 142 ? -15.850 -21.834 22.782 1.00 35.38 142 LEU A CA 1
ATOM 1141 C C . LEU A 1 142 ? -16.508 -23.145 23.220 1.00 35.38 142 LEU A C 1
ATOM 1143 O O . LEU A 1 142 ? -17.698 -23.336 22.877 1.00 35.38 142 LEU A O 1
#